Protein AF-A0A2N9NNR4-F1 (afdb_monomer_lite)

Radius of gyration: 24.33 Å; chains: 1; bounding box: 62×73×48 Å

Structure (mmCIF, N/CA/C/O backbone):
data_AF-A0A2N9NNR4-F1
#
_entry.id   AF-A0A2N9NNR4-F1
#
loop_
_atom_site.group_PDB
_atom_site.id
_atom_site.type_symbol
_atom_site.label_atom_id
_atom_site.label_alt_id
_atom_site.label_comp_id
_atom_site.label_asym_id
_atom_site.label_entity_id
_atom_site.label_seq_id
_atom_site.pdbx_PDB_ins_code
_atom_site.Cartn_x
_atom_site.Cartn_y
_atom_site.Cartn_z
_atom_site.occupancy
_atom_site.B_iso_or_equiv
_atom_site.auth_seq_id
_atom_site.auth_comp_id
_atom_site.auth_asym_id
_atom_site.auth_atom_id
_atom_site.pdbx_PDB_model_num
ATOM 1 N N . MET A 1 1 ? -1.424 -42.677 -2.242 1.00 53.22 1 MET A N 1
ATOM 2 C CA . MET A 1 1 ? -1.762 -41.351 -2.821 1.00 53.22 1 MET A CA 1
ATOM 3 C C . MET A 1 1 ? -3.254 -41.002 -2.749 1.00 53.22 1 MET A C 1
ATOM 5 O O . MET A 1 1 ? -3.567 -39.909 -2.303 1.00 53.22 1 MET A O 1
ATOM 9 N N . ARG A 1 2 ? -4.197 -41.901 -3.083 1.00 53.00 2 ARG A N 1
ATOM 10 C CA . ARG A 1 2 ? -5.653 -41.603 -3.022 1.00 53.00 2 ARG A CA 1
ATOM 11 C C . ARG A 1 2 ? -6.200 -41.258 -1.621 1.00 53.00 2 ARG A C 1
ATOM 13 O O . ARG A 1 2 ? -7.152 -40.495 -1.520 1.00 53.00 2 ARG A O 1
ATOM 20 N N . ALA A 1 3 ? -5.596 -41.781 -0.551 1.00 61.31 3 ALA A N 1
ATOM 21 C CA . ALA A 1 3 ? -6.000 -41.478 0.828 1.00 61.31 3 ALA A CA 1
ATOM 22 C C . ALA A 1 3 ? -5.661 -40.036 1.259 1.00 61.31 3 ALA A C 1
ATOM 24 O O . ALA A 1 3 ? -6.441 -39.412 1.971 1.00 61.31 3 ALA A O 1
ATOM 25 N N . LEU A 1 4 ? -4.550 -39.479 0.762 1.00 64.25 4 LEU A N 1
ATOM 26 C CA . LEU A 1 4 ? -4.119 -38.111 1.079 1.00 64.25 4 LEU A CA 1
ATOM 27 C C . LEU A 1 4 ? -5.013 -37.060 0.400 1.00 64.25 4 LEU A C 1
ATOM 29 O O . LEU A 1 4 ? -5.362 -36.057 1.013 1.00 64.25 4 LEU A O 1
ATOM 33 N N . LEU A 1 5 ? -5.474 -37.341 -0.825 1.00 68.12 5 LEU A N 1
ATOM 34 C CA . LEU A 1 5 ? -6.444 -36.498 -1.539 1.00 68.12 5 LEU A CA 1
ATOM 35 C C . LEU A 1 5 ? -7.788 -36.401 -0.802 1.00 68.12 5 LEU A C 1
ATOM 37 O O . LEU A 1 5 ? -8.374 -35.326 -0.724 1.00 68.12 5 LEU A O 1
ATOM 41 N N . ARG A 1 6 ? -8.265 -37.504 -0.210 1.00 75.44 6 ARG A N 1
ATOM 42 C CA . ARG A 1 6 ? -9.529 -37.518 0.546 1.00 75.44 6 ARG A CA 1
ATOM 43 C C . ARG A 1 6 ? -9.430 -36.735 1.856 1.00 75.44 6 ARG A C 1
ATOM 45 O O . ARG A 1 6 ? -10.367 -36.024 2.198 1.00 75.44 6 ARG A O 1
ATOM 52 N N . ALA A 1 7 ? -8.293 -36.821 2.547 1.00 76.12 7 ALA A N 1
ATOM 53 C CA . ALA A 1 7 ? -8.056 -36.055 3.769 1.00 76.12 7 ALA A CA 1
ATOM 54 C C . ALA A 1 7 ? -8.020 -34.539 3.499 1.00 76.12 7 ALA A C 1
ATOM 56 O O . ALA A 1 7 ? -8.652 -33.771 4.220 1.00 76.12 7 ALA A O 1
ATOM 57 N N . SER A 1 8 ? -7.354 -34.115 2.418 1.00 74.06 8 SER A N 1
ATOM 58 C CA . SER A 1 8 ? -7.299 -32.701 2.017 1.00 74.06 8 SER A CA 1
ATOM 59 C C . SER A 1 8 ? -8.675 -32.145 1.626 1.00 74.06 8 SER A C 1
ATOM 61 O O . SER A 1 8 ? -9.007 -31.010 1.972 1.00 74.06 8 SER A O 1
ATOM 63 N N . LEU A 1 9 ? -9.514 -32.951 0.965 1.00 82.31 9 LEU A N 1
ATOM 64 C CA . LEU A 1 9 ? -10.861 -32.528 0.578 1.00 82.31 9 LEU A CA 1
ATOM 65 C C . LEU A 1 9 ? -11.771 -32.311 1.800 1.00 82.31 9 LEU A C 1
ATOM 67 O O . LEU A 1 9 ? -12.484 -31.313 1.872 1.00 82.31 9 LEU A O 1
ATOM 71 N N . LEU A 1 10 ? -11.714 -33.217 2.782 1.00 87.75 10 LEU A N 1
ATOM 72 C CA . LEU A 1 10 ? -12.504 -33.111 4.014 1.00 87.75 10 LEU A CA 1
ATOM 73 C C . LEU A 1 10 ? -12.071 -31.921 4.878 1.00 87.75 10 LEU A C 1
ATOM 75 O O . LEU A 1 10 ? -12.922 -31.243 5.451 1.00 87.75 10 LEU A O 1
ATOM 79 N N . LEU A 1 11 ? -10.769 -31.630 4.927 1.00 86.38 11 LEU A N 1
ATOM 80 C CA . LEU A 1 11 ? -10.240 -30.480 5.659 1.00 86.38 11 LEU A CA 1
ATOM 81 C C . LEU A 1 11 ? -10.743 -29.152 5.068 1.00 86.38 11 LEU A C 1
ATOM 83 O O . LEU A 1 11 ? -11.204 -28.288 5.809 1.00 86.38 11 LEU A O 1
ATOM 87 N N . ASN A 1 12 ? -10.714 -29.011 3.738 1.00 83.75 12 ASN A N 1
ATOM 88 C CA . ASN A 1 12 ? -11.201 -27.807 3.058 1.00 83.75 12 ASN A CA 1
ATOM 89 C C . ASN A 1 12 ? -12.712 -27.599 3.248 1.00 83.75 12 ASN A C 1
ATOM 91 O O . ASN A 1 12 ? -13.153 -26.478 3.498 1.00 83.75 12 ASN A O 1
ATOM 95 N N . LEU A 1 13 ? -13.507 -28.675 3.192 1.00 90.62 13 LEU A N 1
ATOM 96 C CA . LEU A 1 13 ? -14.950 -28.602 3.449 1.00 90.62 13 LEU A CA 1
ATOM 97 C C . LEU A 1 13 ? -15.256 -28.209 4.901 1.00 90.62 13 LEU A C 1
ATOM 99 O O . LEU A 1 13 ? -16.142 -27.389 5.141 1.00 90.62 13 LEU A O 1
ATOM 103 N N . GLY A 1 14 ? -14.493 -28.740 5.860 1.00 91.81 14 GLY A N 1
ATOM 104 C CA . GLY A 1 14 ? -14.601 -28.349 7.266 1.00 91.81 14 GLY A CA 1
ATOM 105 C C . GLY A 1 14 ? -14.264 -26.873 7.496 1.00 91.81 14 GLY A C 1
ATOM 106 O O . GLY A 1 14 ? -14.993 -26.185 8.209 1.00 91.81 14 GLY A O 1
ATOM 107 N N . LEU A 1 15 ? -13.208 -26.369 6.847 1.00 91.12 15 LEU A N 1
ATOM 108 C CA . LEU A 1 15 ? -12.789 -24.969 6.956 1.00 91.12 15 LEU A CA 1
ATOM 109 C C . LEU A 1 15 ? -13.869 -24.011 6.433 1.00 91.12 15 LEU A C 1
ATOM 111 O O . LEU A 1 15 ? -14.191 -23.025 7.094 1.00 91.12 15 LEU A O 1
ATOM 115 N N . MET A 1 16 ? -14.471 -24.329 5.282 1.00 92.62 16 MET A N 1
ATOM 116 C CA . MET A 1 16 ? -15.540 -23.517 4.692 1.00 92.62 16 MET A CA 1
ATOM 117 C C . MET A 1 16 ? -16.797 -23.491 5.568 1.00 92.62 16 MET A C 1
ATOM 119 O O . MET A 1 16 ? -17.357 -22.421 5.804 1.00 92.62 16 MET A O 1
ATOM 123 N N . ALA A 1 17 ? -17.208 -24.640 6.115 1.00 89.56 17 ALA A N 1
ATOM 124 C CA . ALA A 1 17 ? -18.356 -24.712 7.020 1.00 89.56 17 ALA A CA 1
ATOM 125 C C . ALA A 1 17 ? -18.129 -23.899 8.307 1.00 89.56 17 ALA A C 1
ATOM 127 O O . ALA A 1 17 ? -19.037 -23.219 8.792 1.00 89.56 17 ALA A O 1
ATOM 128 N N . TRP A 1 18 ? -16.905 -23.929 8.839 1.00 91.75 18 TRP A N 1
ATOM 129 C CA . TRP A 1 18 ? -16.539 -23.143 10.012 1.00 91.75 18 TRP A CA 1
ATOM 130 C C . TRP A 1 18 ? -16.551 -21.635 9.724 1.00 91.75 18 TRP A C 1
ATOM 132 O O . TRP A 1 18 ? -17.108 -20.870 10.514 1.00 91.75 18 TRP A O 1
ATOM 142 N N . LEU A 1 19 ? -16.037 -21.205 8.565 1.00 87.44 19 LEU A N 1
ATOM 143 C CA . LEU A 1 19 ? -16.051 -19.797 8.155 1.00 87.44 19 LEU A CA 1
ATOM 144 C C . LEU A 1 19 ? -17.483 -19.247 8.035 1.00 87.44 19 LEU A C 1
ATOM 146 O O . LEU A 1 19 ? -17.778 -18.160 8.535 1.00 87.44 19 LEU A O 1
ATOM 150 N N . SER A 1 20 ? -18.398 -20.017 7.436 1.00 84.75 20 SER A N 1
ATOM 151 C CA . SER A 1 20 ? -19.812 -19.630 7.321 1.00 84.75 20 SER A CA 1
ATOM 152 C C . SER A 1 20 ? -20.505 -19.498 8.681 1.00 84.75 20 SER A C 1
ATOM 154 O O . SER A 1 20 ? -21.359 -18.625 8.859 1.00 84.75 20 SER A O 1
ATOM 156 N N . LEU A 1 21 ? -20.127 -20.326 9.660 1.00 87.88 21 LEU A N 1
ATOM 157 C CA . LEU A 1 21 ? -20.678 -20.268 11.014 1.00 87.88 21 LEU A CA 1
ATOM 158 C C . LEU A 1 21 ? -20.192 -19.031 11.784 1.00 87.88 21 LEU A C 1
ATOM 160 O O . LEU A 1 21 ? -20.972 -18.413 12.508 1.00 87.88 21 LEU A O 1
ATOM 164 N N . VAL A 1 22 ? -18.923 -18.649 11.619 1.00 84.25 22 VAL A N 1
ATOM 165 C CA . VAL A 1 22 ? -18.356 -17.447 12.254 1.00 84.25 22 VAL A CA 1
ATOM 166 C C . VAL A 1 22 ? -18.993 -16.177 11.685 1.00 84.25 22 VAL A C 1
ATOM 168 O O . VAL A 1 22 ? -19.380 -15.297 12.452 1.00 84.25 22 VAL A O 1
ATOM 171 N N . LEU A 1 23 ? -19.191 -16.111 10.366 1.00 80.12 23 LEU A N 1
ATOM 172 C CA . LEU A 1 23 ? -19.804 -14.957 9.696 1.00 80.12 23 LEU A CA 1
ATOM 173 C C . LEU A 1 23 ? -21.316 -14.821 9.951 1.00 80.12 23 LEU A C 1
ATOM 175 O O . LEU A 1 23 ? -21.864 -13.732 9.819 1.00 80.12 23 LEU A O 1
ATOM 179 N N . SER A 1 24 ? -21.997 -15.899 10.355 1.00 80.88 24 SER A N 1
ATOM 180 C CA . SER A 1 24 ? -23.439 -15.873 10.655 1.00 80.88 24 SER A CA 1
ATOM 181 C C . SER A 1 24 ? -23.779 -15.315 12.042 1.00 80.88 24 SER A C 1
ATOM 183 O O . SER A 1 24 ? -24.959 -15.199 12.387 1.00 80.88 24 SER A O 1
ATOM 185 N N . ARG A 1 25 ? -22.781 -14.948 12.857 1.00 69.50 25 ARG A N 1
ATOM 186 C CA . ARG A 1 25 ? -23.018 -14.285 14.144 1.00 69.50 25 ARG A CA 1
ATOM 187 C C . ARG A 1 25 ? -23.457 -12.841 13.900 1.00 69.50 25 ARG A C 1
ATOM 189 O O . ARG A 1 25 ? -22.639 -11.930 13.835 1.00 69.50 25 ARG A O 1
ATOM 196 N N . LYS A 1 26 ? -24.770 -12.647 13.741 1.00 56.38 26 LYS A N 1
ATOM 197 C CA . LYS A 1 26 ? -25.403 -11.324 13.699 1.0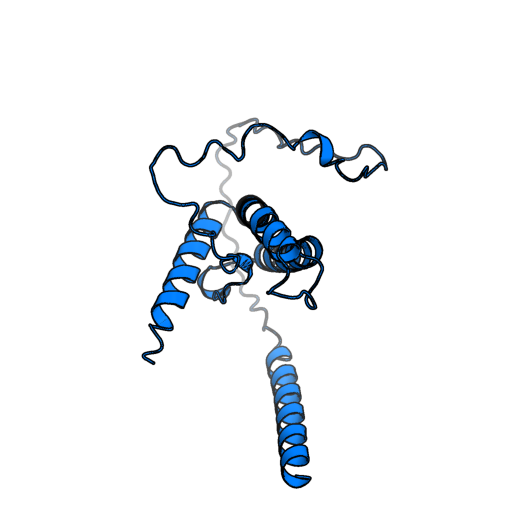0 56.38 26 LYS A CA 1
ATOM 198 C C . LYS A 1 26 ? -25.044 -10.548 14.974 1.00 56.38 26 LYS A C 1
ATOM 200 O O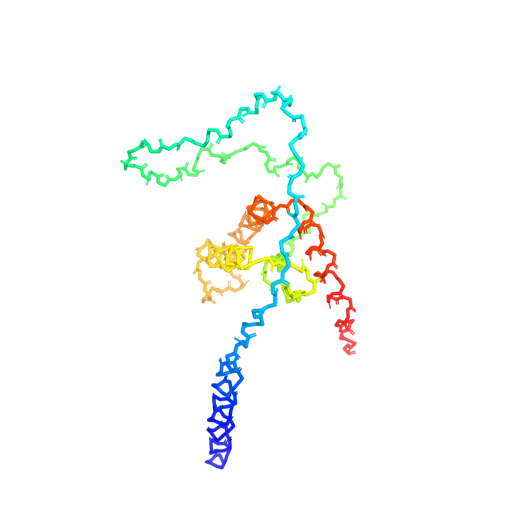 . LYS A 1 26 ? -25.297 -11.065 16.062 1.00 56.38 26 LYS A O 1
ATOM 205 N N . PRO A 1 27 ? -24.499 -9.328 14.869 1.00 56.50 27 PRO A N 1
ATOM 206 C CA . PRO A 1 27 ? -24.336 -8.462 16.023 1.00 56.50 27 PRO A CA 1
ATOM 207 C C . PRO A 1 27 ? -25.723 -8.038 16.519 1.00 56.50 27 PRO A C 1
ATOM 209 O O . PRO A 1 27 ? -26.494 -7.412 15.790 1.00 56.50 27 PRO A O 1
ATOM 212 N N . GLU A 1 28 ? -26.055 -8.416 17.752 1.00 48.66 28 GLU A N 1
ATOM 213 C CA . GLU A 1 28 ? -27.182 -7.846 18.484 1.00 48.66 28 GLU A CA 1
ATOM 214 C C . GLU A 1 28 ? -26.915 -6.346 18.664 1.00 48.66 28 GLU A C 1
ATOM 216 O O . GLU A 1 28 ? -25.996 -5.936 19.375 1.00 48.66 28 GLU A O 1
ATOM 221 N N . VAL A 1 29 ? -27.686 -5.511 17.965 1.00 54.56 29 VAL A N 1
ATOM 222 C CA . VAL A 1 29 ? -27.665 -4.061 18.156 1.00 54.56 29 VAL A CA 1
ATOM 223 C C . VAL A 1 29 ? -28.330 -3.782 19.497 1.00 54.56 29 VAL A C 1
ATOM 225 O O . VAL A 1 29 ? -29.551 -3.834 19.630 1.00 54.56 29 VAL A O 1
ATOM 228 N N . ASN A 1 30 ? -27.502 -3.517 20.502 1.00 58.50 30 ASN A N 1
ATOM 229 C CA . ASN A 1 30 ? -27.937 -3.147 21.836 1.00 58.50 30 ASN A CA 1
ATOM 230 C C . ASN A 1 30 ? -28.512 -1.720 21.786 1.00 58.50 30 ASN A C 1
ATOM 232 O O . ASN A 1 30 ? -27.781 -0.729 21.821 1.00 58.50 30 ASN A O 1
ATOM 236 N N . ALA A 1 31 ? -29.831 -1.617 21.627 1.00 55.84 31 ALA A N 1
ATOM 237 C CA . ALA A 1 31 ? -30.578 -0.368 21.704 1.00 55.84 31 ALA A CA 1
ATOM 238 C C . ALA A 1 31 ? -30.715 0.061 23.177 1.00 55.84 31 ALA A C 1
ATOM 240 O O . ALA A 1 31 ? -31.753 -0.126 23.807 1.00 55.84 31 ALA A O 1
ATOM 241 N N . GLY A 1 32 ? -29.638 0.615 23.732 1.00 49.91 32 GLY A N 1
ATOM 242 C CA . GLY A 1 32 ? -29.612 1.248 25.049 1.00 49.91 32 GLY A CA 1
ATOM 243 C C . GLY A 1 32 ? -29.594 2.767 24.915 1.00 49.91 32 GLY A C 1
ATOM 244 O O . GLY A 1 32 ? -28.584 3.352 24.536 1.00 49.91 32 GLY A O 1
ATOM 245 N N . ALA A 1 33 ? -30.727 3.397 25.207 1.00 52.53 33 ALA A N 1
ATOM 246 C CA . ALA A 1 33 ? -30.917 4.840 25.213 1.00 52.53 33 ALA A CA 1
ATOM 247 C C . ALA A 1 33 ? -30.040 5.557 26.257 1.00 52.53 33 ALA A C 1
ATOM 249 O O . ALA A 1 33 ? -30.034 5.170 27.421 1.00 52.53 33 ALA A O 1
ATOM 250 N N . ALA A 1 34 ? -29.410 6.665 25.857 1.00 47.34 34 ALA A N 1
ATOM 251 C CA . ALA A 1 34 ? -29.179 7.834 26.709 1.00 47.34 34 ALA A CA 1
ATOM 252 C C . ALA A 1 34 ? -28.768 9.033 25.838 1.00 47.34 34 ALA A C 1
ATOM 254 O O . ALA A 1 34 ? -27.641 9.128 25.364 1.00 47.34 34 ALA A O 1
ATOM 255 N N . THR A 1 35 ? -29.700 9.957 25.622 1.00 57.44 35 THR A N 1
ATOM 256 C CA . THR A 1 35 ? -29.437 11.296 25.081 1.00 57.44 35 THR A CA 1
ATOM 257 C C . THR A 1 35 ? -28.764 12.172 26.143 1.00 57.44 35 THR A C 1
ATOM 259 O O . THR A 1 35 ? -29.374 12.377 27.198 1.00 57.44 35 THR A O 1
ATOM 262 N N . PRO A 1 36 ? -27.593 12.781 25.889 1.00 48.81 36 PRO A N 1
ATOM 263 C CA . PRO A 1 36 ? -27.129 13.919 26.665 1.00 48.81 36 PRO A CA 1
ATOM 264 C C . PRO A 1 36 ? -27.624 15.221 26.020 1.00 48.81 36 PRO A C 1
ATOM 266 O O . PRO A 1 36 ? -27.466 15.441 24.820 1.00 48.81 36 PRO A O 1
ATOM 269 N N . LYS A 1 37 ? -28.226 16.084 26.845 1.00 48.12 37 LYS A N 1
ATOM 270 C CA . LYS A 1 37 ? -28.539 17.490 26.547 1.00 48.12 37 LYS A CA 1
ATOM 271 C C . LYS A 1 37 ? -27.332 18.180 25.898 1.00 48.12 37 LYS A C 1
ATOM 273 O O . LYS A 1 37 ? -26.296 18.329 26.542 1.00 48.12 37 LYS A O 1
ATOM 278 N N . VAL A 1 38 ? -27.499 18.631 24.658 1.00 44.34 38 VAL A N 1
ATOM 279 C CA . VAL A 1 38 ? -26.580 19.560 23.994 1.00 44.34 38 VAL A CA 1
ATOM 280 C C . VAL A 1 38 ? -26.814 20.949 24.579 1.00 44.34 38 VAL A C 1
ATOM 282 O O . VAL A 1 38 ? -27.935 21.450 24.598 1.00 44.34 38 VAL A O 1
ATOM 285 N N . ASN A 1 39 ? -25.740 21.505 25.128 1.00 49.88 39 ASN A N 1
ATOM 286 C CA . ASN A 1 39 ? -25.647 22.855 25.650 1.00 49.88 39 ASN A CA 1
ATOM 287 C C . ASN A 1 39 ? -25.399 23.805 24.469 1.00 49.88 39 ASN A C 1
ATOM 289 O O . ASN A 1 39 ? -24.394 23.667 23.773 1.00 49.88 39 ASN A O 1
ATOM 293 N N . ASP A 1 40 ? -26.317 24.741 24.243 1.00 49.66 40 ASP A N 1
ATOM 294 C CA . ASP A 1 40 ? -26.162 25.850 23.304 1.00 49.66 40 ASP A CA 1
ATOM 295 C C . ASP A 1 40 ? -25.154 26.859 23.869 1.00 49.66 40 ASP A C 1
ATOM 297 O O . ASP A 1 40 ? -25.535 27.799 24.564 1.00 49.66 40 ASP A O 1
ATOM 301 N N . GLN A 1 41 ? -23.858 26.687 23.599 1.00 44.19 41 GLN A N 1
ATOM 302 C CA . GLN A 1 41 ? -22.897 27.760 23.849 1.00 44.19 41 GLN A CA 1
ATOM 303 C C . GLN A 1 41 ? -21.717 27.726 22.872 1.00 44.19 41 GLN A C 1
ATOM 305 O O . GLN A 1 41 ? -21.022 26.726 22.733 1.00 44.19 41 GLN A O 1
ATOM 310 N N . GLU A 1 42 ? -21.520 28.885 22.239 1.00 41.44 42 GLU A N 1
ATOM 311 C CA . GLU A 1 42 ? -20.412 29.296 21.370 1.00 41.44 42 GLU A CA 1
ATOM 312 C C . GLU A 1 42 ? -20.420 28.813 19.914 1.00 41.44 42 GLU A C 1
ATOM 314 O O . GLU A 1 42 ? -19.576 28.065 19.428 1.00 41.44 42 GLU A O 1
ATOM 319 N N . ARG A 1 43 ? -21.306 29.475 19.153 1.00 49.97 43 ARG A N 1
ATOM 320 C CA . ARG A 1 43 ? -20.921 30.090 17.875 1.00 49.97 43 ARG A CA 1
ATOM 321 C C . ARG A 1 43 ? -19.619 30.884 18.056 1.00 49.97 43 ARG A C 1
ATOM 323 O O . ARG A 1 43 ? -19.651 32.045 18.456 1.00 49.97 43 ARG A O 1
ATOM 330 N N . GLN A 1 44 ? -18.498 30.284 17.684 1.00 44.53 44 GLN A N 1
ATOM 331 C CA . GLN A 1 44 ? -17.357 31.024 17.165 1.00 44.53 44 GLN A CA 1
ATOM 332 C C . GLN A 1 44 ? -17.184 30.631 15.702 1.00 44.53 44 GLN A C 1
ATOM 334 O O . GLN A 1 44 ? -16.867 29.495 15.358 1.00 44.53 44 GLN A O 1
ATOM 339 N N . SER A 1 45 ? -17.486 31.593 14.835 1.00 50.00 45 SER A N 1
ATOM 340 C CA . SER A 1 45 ? -17.271 31.526 13.401 1.00 50.00 45 SER A CA 1
ATOM 341 C C . SER A 1 45 ? -15.783 31.337 13.119 1.00 50.00 45 SER A C 1
ATOM 343 O O . SER A 1 45 ? -15.008 32.285 13.210 1.00 50.00 45 SER A O 1
ATOM 345 N N . ALA A 1 46 ? -15.393 30.128 12.732 1.00 42.00 46 ALA A N 1
ATOM 346 C CA . ALA A 1 46 ? -14.188 29.910 11.955 1.00 42.00 46 ALA A CA 1
ATOM 347 C C . ALA A 1 46 ? -14.629 29.499 10.551 1.00 42.00 46 ALA A C 1
ATOM 349 O O . ALA A 1 46 ? -15.097 28.385 10.326 1.00 42.00 46 ALA A O 1
ATOM 350 N N . THR A 1 47 ? -14.504 30.436 9.613 1.00 48.44 47 THR A N 1
ATOM 351 C CA . THR A 1 47 ? -14.436 30.158 8.179 1.00 48.44 47 THR A CA 1
ATOM 352 C C . THR A 1 47 ? -13.268 29.199 7.954 1.00 48.44 47 THR A C 1
ATOM 354 O O . THR A 1 47 ? -12.119 29.616 7.833 1.00 48.44 47 THR A O 1
ATOM 357 N N . VAL A 1 48 ? -13.555 27.901 7.968 1.00 42.91 48 VAL A N 1
ATOM 358 C CA . VAL A 1 48 ? -12.635 26.850 7.540 1.00 42.91 48 VAL A CA 1
ATOM 359 C C . VAL A 1 48 ? -12.920 26.638 6.065 1.00 42.91 48 VAL A C 1
ATOM 361 O O . VAL A 1 48 ? -13.993 26.165 5.697 1.00 42.91 48 VAL A O 1
ATOM 364 N N . GLY A 1 49 ? -11.980 27.071 5.226 1.00 42.66 49 GLY A N 1
ATOM 365 C CA . GLY A 1 49 ? -12.023 26.816 3.796 1.00 42.66 49 GLY A CA 1
ATOM 366 C C . GLY A 1 49 ? -12.147 25.319 3.532 1.00 42.66 49 GLY A C 1
ATOM 367 O O . GLY A 1 49 ? -11.372 24.519 4.061 1.00 42.66 49 GLY A O 1
ATOM 368 N N . GLU A 1 50 ? -13.138 24.965 2.720 1.00 37.44 50 GLU A N 1
ATOM 369 C CA . GLU A 1 50 ? -13.235 23.671 2.058 1.00 37.44 50 GLU A CA 1
ATOM 370 C C . GLU A 1 50 ? -11.870 23.275 1.472 1.00 37.44 50 GLU A C 1
ATOM 372 O O . GLU A 1 50 ? -11.252 24.073 0.758 1.00 37.44 50 GLU A O 1
ATOM 377 N N . PRO A 1 51 ? -11.394 22.037 1.686 1.00 42.62 51 PRO A N 1
ATOM 378 C CA . PRO A 1 51 ? -10.442 21.436 0.774 1.00 42.62 51 PRO A CA 1
ATOM 379 C C . PRO A 1 51 ? -11.195 21.201 -0.537 1.00 42.62 51 PRO A C 1
ATOM 381 O O . PRO A 1 51 ? -11.842 20.172 -0.731 1.00 42.62 51 PRO A O 1
ATOM 384 N N . GLN A 1 52 ? -11.148 22.199 -1.415 1.00 39.09 52 GLN A N 1
ATOM 385 C CA . GLN A 1 52 ? -11.658 22.117 -2.772 1.00 39.09 52 GLN A CA 1
ATOM 386 C C . GLN A 1 52 ? -10.779 21.135 -3.555 1.00 39.09 52 GLN A C 1
ATOM 388 O O . GLN A 1 52 ? -9.823 21.513 -4.233 1.00 39.09 52 GLN A O 1
ATOM 393 N N . TRP A 1 53 ? -11.083 19.844 -3.433 1.00 43.72 53 TRP A N 1
ATOM 394 C CA . TRP A 1 53 ? -10.680 18.868 -4.433 1.00 43.72 53 TRP A CA 1
ATOM 395 C C . TRP A 1 53 ? -11.390 19.246 -5.738 1.00 43.72 53 TRP A C 1
ATOM 397 O O . TRP A 1 53 ? -12.593 19.507 -5.710 1.00 43.72 53 TRP A O 1
ATOM 407 N N . PRO A 1 54 ? -10.685 19.331 -6.877 1.00 41.22 54 PRO A N 1
ATOM 408 C CA . PRO A 1 54 ? -11.311 19.690 -8.138 1.00 41.22 54 PRO A CA 1
ATOM 409 C C . PRO A 1 54 ? -12.294 18.589 -8.551 1.00 41.22 54 PRO A C 1
ATOM 411 O O . PRO A 1 54 ? -11.901 17.540 -9.060 1.00 41.22 54 PRO A O 1
ATOM 414 N N . GLU A 1 55 ? -13.584 18.832 -8.333 1.00 40.69 55 GLU A N 1
ATOM 415 C CA . GLU A 1 55 ? -14.649 18.064 -8.961 1.00 40.69 55 GLU A CA 1
ATOM 416 C C . GLU A 1 55 ? -14.621 18.305 -10.475 1.00 40.69 55 GLU A C 1
ATOM 418 O O . GLU A 1 55 ? -14.730 19.430 -10.959 1.00 40.69 55 GLU A O 1
ATOM 423 N N . GLY A 1 56 ? -14.462 17.209 -11.216 1.00 52.41 56 GLY A N 1
ATOM 424 C CA . GLY A 1 56 ? -14.980 17.030 -12.568 1.00 52.41 56 GLY A CA 1
ATOM 425 C C . GLY A 1 56 ? -14.495 18.002 -13.643 1.00 52.41 56 GLY A C 1
ATOM 426 O O . GLY A 1 56 ? -15.166 18.979 -13.969 1.00 52.41 56 GLY A O 1
ATOM 427 N N . ARG A 1 57 ? -13.434 17.624 -14.367 1.00 34.69 57 ARG A N 1
ATOM 428 C CA . ARG A 1 57 ? -13.301 18.045 -15.767 1.00 34.69 57 ARG A CA 1
ATOM 429 C C . ARG A 1 57 ? -12.801 16.906 -16.649 1.00 34.69 57 ARG A C 1
ATOM 431 O O . ARG A 1 57 ? -11.605 16.694 -16.754 1.00 34.69 57 ARG A O 1
ATOM 438 N N . GLY A 1 58 ? -13.761 16.252 -17.304 1.00 36.72 58 GLY A N 1
ATOM 439 C CA . GLY A 1 58 ? -13.622 15.697 -18.652 1.00 36.72 58 GLY A CA 1
ATOM 440 C C . GLY A 1 58 ? -12.781 14.432 -18.801 1.00 36.72 58 GLY A C 1
ATOM 441 O O . GLY A 1 58 ? -11.624 14.368 -18.414 1.00 36.72 58 GLY A O 1
ATOM 442 N N . ALA A 1 59 ? -13.383 13.434 -19.437 1.00 45.41 59 ALA A N 1
ATOM 443 C CA . ALA A 1 59 ? -12.711 12.276 -19.995 1.00 45.41 59 ALA A CA 1
ATOM 444 C C . ALA A 1 59 ? -11.491 12.681 -20.843 1.00 45.41 59 ALA A C 1
ATOM 446 O O . ALA A 1 59 ? -11.660 13.250 -21.912 1.00 45.41 59 ALA A O 1
ATOM 447 N N . ASP A 1 60 ? -10.294 12.389 -20.336 1.00 37.19 60 ASP A N 1
ATOM 448 C CA . ASP A 1 60 ? -9.045 12.197 -21.081 1.00 37.19 60 ASP A CA 1
ATOM 449 C C . ASP A 1 60 ? -7.986 11.696 -20.081 1.00 37.19 60 ASP A C 1
ATOM 451 O O . ASP A 1 60 ? -7.059 12.408 -19.690 1.00 37.19 60 ASP A O 1
ATOM 455 N N . THR A 1 61 ? -8.112 10.451 -19.611 1.00 41.75 61 THR A N 1
ATOM 456 C CA . THR A 1 61 ? -7.002 9.758 -18.940 1.00 41.75 61 THR A CA 1
ATOM 457 C C . THR A 1 61 ? -5.931 9.441 -19.979 1.00 41.75 61 THR A C 1
ATOM 459 O O . THR A 1 61 ? -5.773 8.305 -20.421 1.00 41.75 61 THR A O 1
ATOM 462 N N . LYS A 1 62 ? -5.172 10.461 -20.394 1.00 39.81 62 LYS A N 1
ATOM 463 C CA . LYS A 1 62 ? -3.889 10.234 -21.057 1.00 39.81 62 LYS A CA 1
ATOM 464 C C . LYS A 1 62 ? -3.015 9.468 -20.060 1.00 39.81 62 LYS A C 1
ATOM 466 O O . LYS A 1 62 ? -2.761 10.010 -18.981 1.00 39.81 62 LYS A O 1
ATOM 471 N N . PRO A 1 63 ? -2.558 8.239 -20.365 1.00 47.91 63 PRO A N 1
ATOM 472 C CA . PRO A 1 63 ? -1.526 7.614 -19.552 1.00 47.91 63 PRO A CA 1
ATOM 473 C C . PRO A 1 63 ? -0.350 8.591 -19.487 1.00 47.91 63 PRO A C 1
ATOM 475 O O . PRO A 1 63 ? 0.047 9.154 -20.512 1.00 47.91 63 PRO A O 1
ATOM 478 N N . LEU A 1 64 ? 0.146 8.854 -18.276 1.00 52.84 64 LEU A N 1
ATOM 479 C CA . LEU A 1 64 ? 1.325 9.689 -18.065 1.00 52.84 64 LEU A CA 1
ATOM 480 C C . LEU A 1 64 ? 2.427 9.204 -19.015 1.00 52.84 64 LEU A C 1
ATOM 482 O O . LEU A 1 64 ? 2.831 8.044 -18.977 1.00 52.84 64 LEU A O 1
ATOM 486 N N . GLN A 1 65 ? 2.857 10.079 -19.925 1.00 47.53 65 GLN A N 1
ATOM 487 C CA . GLN A 1 65 ? 3.905 9.768 -20.892 1.00 47.53 65 GLN A CA 1
ATOM 488 C C . GLN A 1 65 ? 5.252 9.848 -20.165 1.00 47.53 65 GLN A C 1
ATOM 490 O O . GLN A 1 65 ? 5.889 10.898 -20.105 1.00 47.53 65 GLN A O 1
ATOM 495 N N . TRP A 1 66 ? 5.637 8.729 -19.548 1.00 42.53 66 TRP A N 1
ATOM 496 C CA . TRP A 1 66 ? 6.758 8.607 -18.608 1.00 42.53 66 TRP A CA 1
ATOM 497 C C . TRP A 1 66 ? 8.139 8.956 -19.180 1.00 42.53 66 TRP A C 1
ATOM 499 O O . TRP A 1 66 ? 9.053 9.230 -18.406 1.00 42.53 66 TRP A O 1
ATOM 509 N N . ASN A 1 67 ? 8.271 9.066 -20.502 1.00 52.19 67 ASN A N 1
ATOM 510 C CA . ASN A 1 67 ? 9.514 9.426 -21.191 1.00 52.19 67 ASN A CA 1
ATOM 511 C C . ASN A 1 67 ? 9.987 10.871 -20.902 1.00 52.19 67 ASN A C 1
ATOM 513 O O . ASN A 1 67 ? 11.060 11.255 -21.352 1.00 52.19 67 ASN A O 1
ATOM 517 N N . GLN A 1 68 ? 9.195 11.698 -20.200 1.00 45.88 68 GLN A N 1
ATOM 518 C CA . GLN A 1 68 ? 9.573 13.074 -19.829 1.00 45.88 68 GLN A CA 1
ATOM 519 C C . GLN A 1 68 ? 10.043 13.247 -18.376 1.00 45.88 68 GLN A C 1
ATOM 521 O O . GLN A 1 68 ? 10.575 14.304 -18.047 1.00 45.88 68 GLN A O 1
ATOM 526 N N . ILE A 1 69 ? 9.868 12.249 -17.501 1.00 50.47 69 ILE A N 1
ATOM 527 C CA . ILE A 1 69 ? 10.303 12.346 -16.090 1.00 50.47 69 ILE A CA 1
ATOM 528 C C . ILE A 1 69 ? 11.680 11.685 -15.889 1.00 50.47 69 ILE A C 1
ATOM 530 O O . ILE A 1 69 ? 12.350 11.930 -14.888 1.00 50.47 69 ILE A O 1
ATOM 534 N N . GLU A 1 70 ? 12.148 10.912 -16.873 1.00 47.88 70 GLU A N 1
ATOM 535 C CA . GLU A 1 70 ? 13.517 10.404 -16.988 1.00 47.88 70 GLU A CA 1
ATOM 536 C C . GLU A 1 70 ? 14.487 11.514 -17.356 1.00 47.88 70 GLU A C 1
ATOM 538 O O . GLU A 1 70 ? 14.565 11.868 -18.525 1.00 47.88 70 GLU A O 1
ATOM 543 N N . SER A 1 71 ? 15.259 12.038 -16.390 1.00 45.78 71 SER A N 1
ATOM 544 C CA . SER A 1 71 ? 16.704 12.275 -16.620 1.00 45.78 71 SER A CA 1
ATOM 545 C C . SER A 1 71 ? 17.532 12.827 -15.451 1.00 45.78 71 SER A C 1
ATOM 547 O O . SER A 1 71 ? 18.748 12.665 -15.504 1.00 45.78 71 SER A O 1
ATOM 549 N N . ALA A 1 72 ? 16.990 13.462 -14.406 1.00 44.78 72 ALA A N 1
ATOM 550 C CA . ALA A 1 72 ? 17.868 14.263 -13.527 1.00 44.78 72 ALA A CA 1
ATOM 551 C C . ALA A 1 72 ? 18.064 13.754 -12.087 1.00 44.78 72 ALA A C 1
ATOM 553 O O . ALA A 1 72 ? 19.201 13.726 -11.611 1.00 44.78 72 ALA A O 1
ATOM 554 N N . ASP A 1 73 ? 17.011 13.320 -11.388 1.00 44.72 73 ASP A N 1
ATOM 555 C CA . ASP A 1 73 ? 17.067 13.335 -9.914 1.00 44.72 73 ASP A CA 1
ATOM 556 C C . ASP A 1 73 ? 17.317 11.988 -9.221 1.00 44.72 73 ASP A C 1
ATOM 558 O O . ASP A 1 73 ? 17.697 11.963 -8.050 1.00 44.72 73 ASP A O 1
ATOM 562 N N . TYR A 1 74 ? 17.252 10.854 -9.927 1.00 46.25 74 TYR A N 1
ATOM 563 C CA . TYR A 1 74 ? 17.519 9.540 -9.307 1.00 46.25 74 TYR A CA 1
ATOM 564 C C . TYR A 1 74 ? 18.991 9.334 -8.926 1.00 46.25 74 TYR A C 1
ATOM 566 O O . TYR A 1 74 ? 19.308 8.501 -8.081 1.00 46.25 74 TYR A O 1
ATOM 574 N N . ARG A 1 75 ? 19.922 10.082 -9.540 1.00 46.91 75 ARG A N 1
ATOM 575 C CA . ARG A 1 75 ? 21.362 9.968 -9.243 1.00 46.91 75 ARG A CA 1
ATOM 576 C C . ARG A 1 75 ? 21.786 10.691 -7.966 1.00 46.91 75 ARG A C 1
ATOM 578 O O . ARG A 1 75 ? 22.940 10.553 -7.562 1.00 46.91 75 ARG A O 1
ATOM 585 N N . ARG A 1 76 ? 20.912 11.485 -7.339 1.00 45.50 76 ARG A N 1
ATOM 586 C CA . ARG A 1 76 ? 21.306 12.401 -6.256 1.00 45.50 76 ARG A CA 1
ATOM 587 C C . ARG A 1 76 ? 20.935 11.923 -4.852 1.00 45.50 76 ARG A C 1
ATOM 589 O O . ARG A 1 76 ? 20.820 12.734 -3.942 1.00 45.50 76 ARG A O 1
ATOM 596 N N . VAL A 1 77 ? 20.821 10.613 -4.645 1.00 44.22 77 VAL A N 1
ATOM 597 C CA . VAL A 1 77 ? 20.732 10.015 -3.304 1.00 44.22 77 VAL A CA 1
ATOM 598 C C . VAL A 1 77 ? 21.903 9.047 -3.139 1.00 44.22 77 VAL A C 1
ATOM 600 O O . VAL A 1 77 ? 21.783 7.860 -3.412 1.00 44.22 77 VAL A O 1
ATOM 603 N N . GLY A 1 78 ? 23.080 9.562 -2.764 1.00 44.81 78 GLY A N 1
ATOM 604 C CA . GLY A 1 78 ? 24.243 8.699 -2.516 1.00 44.81 78 GLY A CA 1
ATOM 605 C C . GLY A 1 78 ? 25.623 9.340 -2.646 1.00 44.81 78 GLY A C 1
ATOM 606 O O . GLY A 1 78 ? 26.541 8.703 -3.157 1.00 44.81 78 GLY A O 1
ATOM 607 N N . ALA A 1 79 ? 25.825 10.576 -2.182 1.00 44.06 79 ALA A N 1
ATOM 608 C CA . ALA A 1 79 ? 27.180 11.092 -1.972 1.00 44.06 79 ALA A CA 1
ATOM 609 C C . ALA A 1 79 ? 27.765 10.488 -0.681 1.00 44.06 79 ALA A C 1
ATOM 611 O O . ALA A 1 79 ? 27.810 11.121 0.368 1.00 44.06 79 ALA A O 1
ATOM 612 N N . GLY A 1 80 ? 28.172 9.222 -0.757 1.00 44.38 80 GLY A N 1
ATOM 613 C CA . GLY A 1 80 ? 28.790 8.486 0.341 1.00 44.38 80 GLY A CA 1
ATOM 614 C C . GLY A 1 80 ? 29.178 7.092 -0.127 1.00 44.38 80 GLY A C 1
ATOM 615 O O . GLY A 1 80 ? 28.329 6.222 -0.261 1.00 44.38 80 GLY A O 1
ATOM 616 N N . ARG A 1 81 ? 30.465 6.909 -0.432 1.00 50.97 81 ARG A N 1
ATOM 617 C CA . ARG A 1 81 ? 31.075 5.716 -1.037 1.00 50.97 81 ARG A CA 1
ATOM 618 C C . ARG A 1 81 ? 30.526 4.391 -0.488 1.00 50.97 81 ARG A C 1
ATOM 620 O O . ARG A 1 81 ? 30.986 3.909 0.543 1.00 50.97 81 ARG A O 1
ATOM 627 N N . ARG A 1 82 ? 29.649 3.745 -1.250 1.00 47.84 82 ARG A N 1
ATOM 628 C CA . ARG A 1 82 ? 29.500 2.289 -1.296 1.00 47.84 82 ARG A CA 1
ATOM 629 C C . ARG A 1 82 ? 29.360 1.918 -2.768 1.00 47.84 82 ARG A C 1
ATOM 631 O O . ARG A 1 82 ? 28.769 2.667 -3.542 1.00 47.84 82 ARG A O 1
ATOM 638 N N . LYS A 1 83 ? 29.969 0.799 -3.167 1.00 43.47 83 LYS A N 1
ATOM 639 C CA . LYS A 1 83 ? 29.636 0.073 -4.409 1.00 43.47 83 LYS A CA 1
ATOM 640 C C . LYS A 1 83 ? 28.102 0.119 -4.568 1.00 43.47 83 LYS A C 1
ATOM 642 O O . LYS A 1 83 ? 27.467 0.064 -3.517 1.00 43.47 83 LYS A O 1
ATOM 647 N N . PRO A 1 84 ? 27.505 0.234 -5.771 1.00 48.19 84 PRO A N 1
ATOM 648 C CA . PRO A 1 84 ? 26.062 0.074 -5.924 1.00 48.19 84 PRO A CA 1
ATOM 649 C C . PRO A 1 84 ? 25.717 -1.338 -5.452 1.00 48.19 84 PRO A C 1
ATOM 651 O O . PRO A 1 84 ? 25.805 -2.314 -6.191 1.00 48.19 84 PRO A O 1
ATOM 654 N N . GLU A 1 85 ? 25.473 -1.449 -4.154 1.00 48.16 85 GLU A N 1
ATOM 655 C CA . GLU A 1 85 ? 24.924 -2.602 -3.498 1.00 48.16 85 GLU A CA 1
ATOM 656 C C . GLU A 1 85 ? 23.563 -2.699 -4.143 1.00 48.16 85 GLU A C 1
ATOM 658 O O . GLU A 1 85 ? 22.759 -1.769 -4.092 1.00 48.16 85 GLU A O 1
ATOM 663 N N . ILE A 1 86 ? 23.438 -3.738 -4.950 1.00 53.25 86 ILE A N 1
ATOM 664 C CA . ILE A 1 86 ? 22.314 -4.026 -5.809 1.00 53.25 86 ILE A CA 1
ATOM 665 C C . ILE A 1 86 ? 21.082 -4.048 -4.892 1.00 53.25 86 ILE A C 1
ATOM 667 O O . ILE A 1 86 ? 20.808 -5.078 -4.291 1.00 53.25 86 ILE A O 1
ATOM 671 N N . ALA A 1 87 ? 20.397 -2.905 -4.727 1.00 58.50 87 ALA A N 1
ATOM 672 C CA . ALA A 1 87 ? 19.410 -2.679 -3.668 1.00 58.50 87 ALA A CA 1
ATOM 673 C C . ALA A 1 87 ? 18.320 -3.742 -3.758 1.00 58.50 87 ALA A C 1
ATOM 675 O O . ALA A 1 87 ? 17.544 -3.746 -4.719 1.00 58.50 87 ALA A O 1
ATOM 676 N N . GLU A 1 88 ? 18.350 -4.720 -2.855 1.00 62.50 88 GLU A N 1
ATOM 677 C CA . GLU A 1 88 ? 17.482 -5.887 -2.952 1.00 62.50 88 GLU A CA 1
ATOM 678 C C . GLU A 1 88 ? 16.018 -5.449 -2.836 1.00 62.50 88 GLU A C 1
ATOM 680 O O . GLU A 1 88 ? 15.696 -4.640 -1.960 1.00 62.50 88 GLU A O 1
ATOM 685 N N . PRO A 1 89 ? 15.128 -5.937 -3.721 1.00 66.62 89 PRO A N 1
ATOM 686 C CA . PRO A 1 89 ? 13.696 -5.719 -3.592 1.00 66.62 89 PRO A CA 1
ATOM 687 C C . PRO A 1 89 ? 13.228 -6.138 -2.198 1.00 66.62 89 PRO A C 1
ATOM 689 O O . PRO A 1 89 ? 13.194 -7.319 -1.866 1.00 66.62 89 PRO A O 1
ATOM 692 N N . SER A 1 90 ? 12.885 -5.160 -1.366 1.00 72.19 90 SER A N 1
ATOM 693 C CA . SER A 1 90 ? 12.252 -5.422 -0.076 1.00 72.19 90 SER A CA 1
ATOM 694 C C . SER A 1 90 ? 10.741 -5.524 -0.262 1.00 72.19 90 SER A C 1
ATOM 696 O O . SER A 1 90 ? 10.177 -4.887 -1.157 1.00 72.19 90 SER A O 1
ATOM 698 N N . MET A 1 91 ? 10.075 -6.311 0.582 1.00 77.94 91 MET A N 1
ATOM 699 C CA . MET A 1 91 ? 8.622 -6.461 0.541 1.00 77.94 91 MET A CA 1
ATOM 700 C C . MET A 1 91 ? 7.937 -5.120 0.872 1.00 77.94 91 MET A C 1
ATOM 702 O O . MET A 1 91 ? 8.248 -4.529 1.913 1.00 77.94 91 MET A O 1
ATOM 706 N N . PRO A 1 92 ? 7.030 -4.602 0.018 1.00 79.88 92 PRO A N 1
ATOM 707 C CA . PRO A 1 92 ? 6.358 -3.341 0.276 1.00 79.88 92 PRO A CA 1
ATOM 708 C C . PRO A 1 92 ? 5.540 -3.408 1.557 1.00 79.88 92 PRO A C 1
ATOM 710 O O . PRO A 1 92 ? 5.026 -4.463 1.933 1.00 79.88 92 PRO A O 1
ATOM 713 N N . LEU A 1 93 ? 5.400 -2.257 2.213 1.00 81.00 93 LEU A N 1
ATOM 714 C CA . LEU A 1 93 ? 4.800 -2.176 3.537 1.00 81.00 93 LEU A CA 1
ATOM 715 C C . LEU A 1 93 ? 3.374 -2.739 3.555 1.00 81.00 93 LEU A C 1
ATOM 717 O O . LEU A 1 93 ? 3.043 -3.543 4.421 1.00 81.00 93 LEU A O 1
ATOM 721 N N . ALA A 1 94 ? 2.562 -2.402 2.555 1.00 83.00 94 ALA A N 1
ATOM 722 C CA . ALA A 1 94 ? 1.183 -2.872 2.487 1.00 83.00 94 ALA A CA 1
ATOM 723 C C . ALA A 1 94 ? 1.050 -4.390 2.259 1.00 83.00 94 ALA A C 1
ATOM 725 O O . ALA A 1 94 ? -0.020 -4.927 2.507 1.00 83.00 94 ALA A O 1
ATOM 726 N N . PHE A 1 95 ? 2.105 -5.099 1.838 1.00 85.75 95 PHE A N 1
ATOM 727 C CA . PHE A 1 95 ? 2.107 -6.567 1.739 1.00 85.75 95 PHE A CA 1
ATOM 728 C C . PHE A 1 95 ? 2.625 -7.262 3.002 1.00 85.75 95 PHE A C 1
ATOM 730 O O . PHE A 1 95 ? 2.604 -8.490 3.082 1.00 85.75 95 PHE A O 1
ATOM 737 N N . GLN A 1 96 ? 3.103 -6.507 3.993 1.00 85.06 96 GLN A N 1
ATOM 738 C CA . GLN A 1 96 ? 3.524 -7.095 5.257 1.00 85.06 96 GLN A CA 1
ATOM 739 C C . GLN A 1 96 ? 2.304 -7.558 6.049 1.00 85.06 96 GLN A C 1
ATOM 741 O O . GLN A 1 96 ? 1.279 -6.878 6.092 1.00 85.06 96 GLN A O 1
ATOM 746 N N . ALA A 1 97 ? 2.430 -8.716 6.693 1.00 76.94 97 ALA A N 1
ATOM 747 C CA . ALA A 1 97 ? 1.391 -9.262 7.548 1.00 76.94 97 ALA A CA 1
ATOM 748 C C . ALA A 1 97 ? 1.303 -8.433 8.835 1.00 76.94 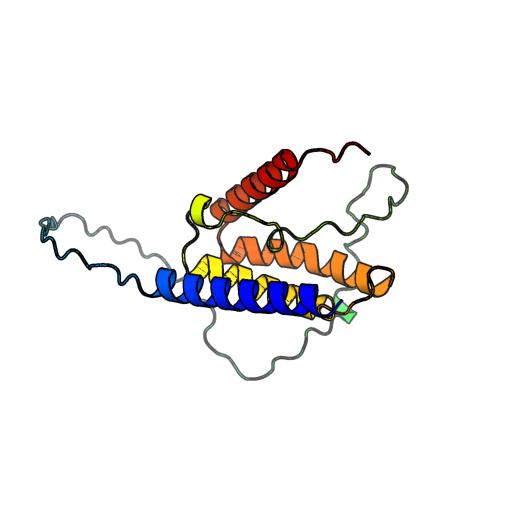97 ALA A C 1
ATOM 750 O O . ALA A 1 97 ? 2.012 -8.680 9.809 1.00 76.94 97 ALA A O 1
ATOM 751 N N . VAL A 1 98 ? 0.443 -7.420 8.816 1.00 82.81 98 VAL A N 1
ATOM 752 C CA . VAL A 1 98 ? 0.169 -6.562 9.964 1.00 82.81 98 VAL A CA 1
ATOM 753 C C . VAL A 1 98 ? -1.249 -6.818 10.451 1.00 82.81 98 VAL A C 1
ATOM 755 O O . VAL A 1 98 ? -2.181 -6.937 9.657 1.00 82.81 98 VAL A O 1
ATOM 758 N N . ASP A 1 99 ? -1.417 -6.922 11.767 1.00 80.12 99 ASP A N 1
ATOM 759 C CA . ASP A 1 99 ? -2.739 -7.050 12.368 1.00 80.12 99 ASP A CA 1
ATOM 760 C C . ASP A 1 99 ? -3.473 -5.704 12.293 1.00 80.12 99 ASP A C 1
ATOM 762 O O . ASP A 1 99 ? -3.248 -4.797 13.097 1.00 80.12 99 ASP A O 1
ATOM 766 N N . ALA A 1 100 ? -4.363 -5.576 11.308 1.00 74.31 100 ALA A N 1
ATOM 767 C CA . ALA A 1 100 ? -5.179 -4.382 11.104 1.00 74.31 100 ALA A CA 1
ATOM 768 C C . ALA A 1 100 ? -6.083 -4.061 12.309 1.00 74.31 100 ALA A C 1
ATOM 770 O O . ALA A 1 100 ? -6.422 -2.894 12.519 1.00 74.31 100 ALA A O 1
ATOM 771 N N . SER A 1 101 ? -6.443 -5.069 13.116 1.00 75.44 101 SER A N 1
ATOM 772 C CA . SER A 1 101 ? -7.281 -4.883 14.307 1.00 75.44 101 SER A CA 1
ATOM 773 C C . SER A 1 101 ? -6.490 -4.246 15.449 1.00 75.44 101 SER A C 1
ATOM 775 O O . SER A 1 101 ? -7.028 -3.417 16.177 1.00 75.44 101 SER A O 1
ATOM 777 N N . ALA A 1 102 ? -5.196 -4.562 15.563 1.00 82.44 102 ALA A N 1
ATOM 778 C CA . ALA A 1 102 ? -4.294 -3.923 16.523 1.00 82.44 102 ALA A CA 1
ATOM 779 C C . ALA A 1 102 ? -4.005 -2.449 16.180 1.00 82.44 102 ALA A C 1
ATOM 781 O O . ALA A 1 102 ? -3.718 -1.650 17.069 1.00 82.44 102 ALA A O 1
ATOM 782 N N . LEU A 1 103 ? -4.105 -2.086 14.898 1.00 84.88 103 LEU A N 1
ATOM 783 C CA . LEU A 1 103 ? -3.875 -0.731 14.392 1.00 84.88 103 LEU A CA 1
ATOM 784 C C . LEU A 1 103 ? -5.119 0.172 14.411 1.00 84.88 103 LEU A C 1
ATOM 786 O O . LEU A 1 103 ? -5.036 1.322 13.987 1.00 84.88 103 LEU A O 1
ATOM 790 N N . ASN A 1 104 ? -6.271 -0.329 14.875 1.00 87.38 104 ASN A N 1
ATOM 791 C CA . ASN A 1 104 ? -7.552 0.388 14.839 1.00 87.38 104 ASN A CA 1
ATOM 792 C C . ASN A 1 104 ? -7.889 0.963 13.448 1.00 87.38 104 ASN A C 1
ATOM 794 O O . ASN A 1 104 ? -8.492 2.034 13.338 1.00 87.38 104 ASN A O 1
ATOM 798 N N . LEU A 1 105 ? -7.497 0.264 12.376 1.00 87.25 105 LEU A N 1
ATOM 799 C CA . LEU A 1 105 ? -7.805 0.710 11.022 1.00 87.25 105 LEU A CA 1
ATOM 800 C C . LEU A 1 105 ? -9.312 0.619 10.788 1.00 87.25 105 LEU A C 1
ATOM 802 O O . LEU A 1 105 ? -9.938 -0.416 11.019 1.00 87.25 105 LEU A O 1
ATOM 806 N N . ASN A 1 106 ? -9.906 1.702 10.298 1.00 90.50 106 ASN A N 1
ATOM 807 C CA . ASN A 1 106 ? -11.311 1.688 9.913 1.00 90.50 106 ASN A CA 1
ATOM 808 C C . ASN A 1 106 ? -11.511 0.957 8.572 1.00 90.50 106 ASN A C 1
ATOM 810 O O . ASN A 1 106 ? -10.570 0.749 7.802 1.00 90.50 106 ASN A O 1
ATOM 814 N N . ALA A 1 107 ? -12.762 0.608 8.255 1.00 90.75 107 ALA A N 1
ATOM 815 C CA . ALA A 1 107 ? -13.098 -0.140 7.040 1.00 90.75 107 ALA A CA 1
ATOM 816 C C . ALA A 1 107 ? -12.588 0.529 5.747 1.00 90.75 107 ALA A C 1
ATOM 818 O O . ALA A 1 107 ? -12.162 -0.158 4.822 1.00 90.75 107 ALA A O 1
ATOM 819 N N . ARG A 1 108 ? -12.569 1.869 5.694 1.00 91.38 108 ARG A N 1
ATOM 820 C CA . ARG A 1 108 ? -12.060 2.618 4.537 1.00 91.38 108 ARG A CA 1
ATOM 821 C C . ARG A 1 108 ? -10.542 2.489 4.399 1.00 91.38 108 ARG A C 1
ATOM 823 O O . ARG A 1 108 ? -10.055 2.346 3.285 1.00 91.38 108 ARG A O 1
ATOM 830 N N . GLN A 1 109 ? -9.799 2.525 5.503 1.00 91.31 109 GLN A N 1
ATOM 831 C CA . GLN A 1 109 ? -8.343 2.348 5.494 1.00 91.31 109 GLN A CA 1
ATOM 832 C C . GLN A 1 109 ? -7.953 0.922 5.093 1.00 91.31 109 GLN A C 1
ATOM 834 O O . GLN A 1 109 ? -7.026 0.744 4.309 1.00 91.31 109 GLN A O 1
ATOM 839 N N . VAL A 1 110 ? -8.690 -0.085 5.574 1.00 91.56 110 VAL A N 1
ATOM 840 C CA . VAL A 1 110 ? -8.488 -1.485 5.166 1.00 91.56 110 VAL A CA 1
ATOM 841 C C . VAL A 1 110 ? -8.736 -1.655 3.666 1.00 91.56 110 VAL A C 1
ATOM 843 O O . VAL A 1 110 ? -7.907 -2.248 2.977 1.00 91.56 110 VAL A O 1
ATOM 846 N N . GLN A 1 111 ? -9.821 -1.077 3.140 1.00 92.12 111 GLN A N 1
ATOM 847 C CA . GLN A 1 111 ? -10.092 -1.101 1.702 1.00 92.12 111 GLN A CA 1
ATOM 848 C C . GLN A 1 111 ? -8.981 -0.404 0.906 1.00 92.12 111 GLN A C 1
ATOM 850 O O . GLN A 1 111 ? -8.489 -0.965 -0.065 1.00 92.12 111 GLN A O 1
ATOM 855 N N . ALA A 1 112 ? -8.519 0.766 1.357 1.00 91.12 112 ALA A N 1
ATOM 856 C CA . ALA A 1 112 ? -7.439 1.495 0.694 1.00 91.12 112 ALA A CA 1
ATOM 857 C C . ALA A 1 112 ? -6.133 0.684 0.618 1.00 91.12 112 ALA A C 1
ATOM 859 O O . ALA A 1 112 ? -5.424 0.744 -0.384 1.00 91.12 112 ALA A O 1
ATOM 860 N N . ILE A 1 113 ? -5.817 -0.101 1.654 1.00 90.88 113 ILE A N 1
ATOM 861 C CA . ILE A 1 113 ? -4.663 -1.012 1.644 1.00 90.88 113 ILE A CA 1
ATOM 862 C C . ILE A 1 113 ? -4.862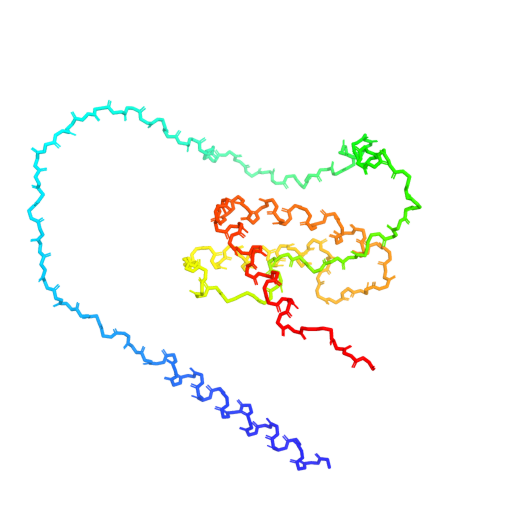 -2.133 0.616 1.00 90.88 113 ILE A C 1
ATOM 864 O O . ILE A 1 113 ? -3.932 -2.430 -0.132 1.00 90.88 113 ILE A O 1
ATOM 868 N N . SER A 1 114 ? -6.060 -2.717 0.534 1.00 92.25 114 SER A N 1
ATOM 869 C CA . SER A 1 114 ? -6.383 -3.729 -0.481 1.00 92.25 114 SER A CA 1
ATOM 870 C C . SER A 1 114 ? -6.257 -3.168 -1.902 1.00 92.25 114 SER A C 1
ATOM 872 O O . SER A 1 114 ? -5.655 -3.801 -2.768 1.00 92.25 114 SER A O 1
ATOM 874 N N . ASP A 1 115 ? -6.773 -1.962 -2.141 1.00 92.94 115 ASP A N 1
ATOM 875 C CA . ASP A 1 115 ? -6.695 -1.299 -3.448 1.00 92.94 115 ASP A CA 1
ATOM 876 C C . ASP A 1 115 ? -5.237 -0.986 -3.824 1.00 92.94 115 ASP A C 1
ATOM 878 O O . ASP A 1 115 ? -4.834 -1.124 -4.980 1.00 92.94 115 ASP A O 1
ATOM 882 N N . LEU A 1 116 ? -4.413 -0.613 -2.840 1.00 93.12 116 LEU A N 1
ATOM 883 C CA . LEU A 1 116 ? -2.978 -0.388 -3.020 1.00 93.12 116 LEU A CA 1
ATOM 884 C C . LEU A 1 116 ? -2.208 -1.652 -3.374 1.00 93.12 116 LEU A C 1
ATOM 886 O O . LEU A 1 116 ? -1.302 -1.590 -4.206 1.00 93.12 116 LEU A O 1
ATOM 890 N N . GLN A 1 117 ? -2.535 -2.777 -2.739 1.00 92.31 117 GLN A N 1
ATOM 891 C CA . GLN A 1 117 ? -1.940 -4.069 -3.072 1.00 92.31 117 GLN A CA 1
ATOM 892 C C . GLN A 1 117 ? -2.242 -4.421 -4.528 1.00 92.31 117 GLN A C 1
ATOM 894 O O . GLN A 1 117 ? -1.315 -4.712 -5.281 1.00 92.31 117 GLN A O 1
ATOM 899 N N . GLN A 1 118 ? -3.505 -4.298 -4.945 1.00 92.94 118 GLN A N 1
ATOM 900 C CA . GLN A 1 118 ? -3.901 -4.543 -6.330 1.00 92.94 118 GLN A CA 1
ATOM 901 C C . GLN A 1 118 ? -3.160 -3.613 -7.299 1.00 92.94 118 GLN A C 1
ATOM 903 O O . GLN A 1 118 ? -2.539 -4.086 -8.248 1.00 92.94 118 GLN A O 1
ATOM 908 N N . TRP A 1 119 ? -3.146 -2.305 -7.021 1.00 93.50 119 TRP A N 1
ATOM 909 C CA . TRP A 1 119 ? -2.428 -1.329 -7.842 1.00 93.50 119 TRP A CA 1
ATOM 910 C C . TRP A 1 119 ? -0.944 -1.681 -7.982 1.00 93.50 119 TRP A C 1
ATOM 912 O O . TRP A 1 119 ? -0.404 -1.634 -9.086 1.00 93.50 119 TRP A O 1
ATOM 922 N N . PHE A 1 120 ? -0.279 -2.052 -6.886 1.00 93.25 120 PHE A N 1
ATOM 923 C CA . PHE A 1 120 ? 1.134 -2.418 -6.916 1.00 93.25 120 PHE A CA 1
ATOM 924 C C . PHE A 1 120 ? 1.362 -3.673 -7.757 1.00 93.25 120 PHE A C 1
ATOM 926 O O . PHE A 1 120 ? 2.265 -3.689 -8.592 1.00 93.25 120 PHE A O 1
ATOM 933 N N . THR A 1 121 ? 0.524 -4.699 -7.578 1.00 91.62 121 THR A N 1
ATOM 934 C CA . THR A 1 121 ? 0.550 -5.913 -8.398 1.00 91.62 121 THR A CA 1
ATOM 935 C C . THR A 1 121 ? 0.410 -5.570 -9.879 1.00 91.62 121 THR A C 1
ATOM 937 O O . THR A 1 121 ? 1.212 -6.044 -10.681 1.00 91.62 121 THR A O 1
ATOM 940 N N . ASP A 1 122 ? -0.511 -4.679 -10.242 1.00 91.69 122 ASP A N 1
ATOM 941 C CA . ASP A 1 122 ? -0.687 -4.233 -11.625 1.00 91.69 122 ASP A CA 1
ATOM 942 C C . ASP A 1 122 ? 0.550 -3.478 -12.150 1.00 91.69 122 ASP A C 1
ATOM 944 O O . ASP A 1 122 ? 0.969 -3.700 -13.287 1.00 91.69 122 ASP A O 1
ATOM 948 N N . GLN A 1 123 ? 1.194 -2.639 -11.326 1.00 90.62 123 GLN A N 1
ATOM 949 C CA . GLN A 1 123 ? 2.406 -1.903 -11.720 1.00 90.62 123 GLN A CA 1
ATOM 950 C C . GLN A 1 123 ? 3.615 -2.810 -11.968 1.00 90.62 123 GLN A C 1
ATOM 952 O O . GLN A 1 123 ? 4.425 -2.530 -12.854 1.00 90.62 123 GLN A O 1
ATOM 957 N N . VAL A 1 124 ? 3.767 -3.889 -11.196 1.00 90.44 124 VAL A N 1
ATOM 958 C CA . VAL A 1 124 ? 4.916 -4.796 -11.350 1.00 90.44 124 VAL A CA 1
ATOM 959 C C . VAL A 1 124 ? 4.712 -5.847 -12.445 1.00 90.44 124 VAL A C 1
ATOM 961 O O . VAL A 1 124 ? 5.686 -6.473 -12.864 1.00 90.44 124 VAL A O 1
ATOM 964 N N . GLY A 1 125 ? 3.490 -5.973 -12.976 1.00 87.50 125 GLY A N 1
ATOM 965 C CA . GLY A 1 125 ? 3.137 -6.868 -14.085 1.00 87.50 125 GLY A CA 1
ATOM 966 C C . GLY A 1 125 ? 2.290 -8.083 -13.683 1.00 87.50 125 GLY A C 1
ATOM 967 O O . GLY A 1 125 ? 2.189 -9.045 -14.440 1.00 87.50 125 GLY A O 1
ATOM 968 N N . GLY A 1 126 ? 1.683 -8.069 -12.500 1.00 85.12 126 GLY A N 1
ATOM 969 C CA . GLY A 1 126 ? 0.836 -9.147 -11.998 1.00 85.12 126 GLY A CA 1
ATOM 970 C C . GLY A 1 126 ? 1.564 -10.142 -11.082 1.00 85.12 126 GLY A C 1
ATOM 971 O O . GLY A 1 126 ? 2.745 -9.974 -10.774 1.00 85.12 126 GLY A O 1
ATOM 972 N N . PRO A 1 127 ? 0.858 -11.187 -10.615 1.00 78.06 127 PRO A N 1
ATOM 973 C CA . PRO A 1 127 ? 1.403 -12.181 -9.687 1.00 78.06 127 PRO A CA 1
ATOM 974 C C . PRO A 1 127 ? 2.322 -13.225 -10.345 1.00 78.06 127 PRO A C 1
ATOM 976 O O . PRO A 1 127 ? 3.052 -13.911 -9.639 1.00 78.06 127 PRO A O 1
ATOM 979 N N . GLU A 1 128 ? 2.306 -13.354 -11.675 1.00 80.25 128 GLU A N 1
ATOM 980 C CA . GLU A 1 128 ? 3.050 -14.384 -12.428 1.00 80.25 128 GLU A CA 1
ATOM 981 C C . GLU A 1 128 ? 4.426 -13.904 -12.928 1.00 80.25 128 GLU A C 1
ATOM 983 O O . GLU A 1 128 ? 4.976 -14.433 -13.892 1.00 80.25 128 GLU A O 1
ATOM 988 N N . GLN A 1 129 ? 4.982 -12.865 -12.306 1.00 81.19 129 GLN A N 1
ATOM 989 C CA . GLN A 1 129 ? 6.253 -12.281 -12.728 1.00 81.19 129 GLN A CA 1
ATOM 990 C C . GLN A 1 129 ? 7.450 -13.134 -12.298 1.00 81.19 129 GLN A C 1
ATOM 992 O O . GLN A 1 129 ? 7.454 -13.718 -11.215 1.00 81.19 129 GLN A O 1
ATOM 997 N N . ASP A 1 130 ? 8.488 -13.162 -13.137 1.00 78.75 130 ASP A N 1
ATOM 998 C CA . ASP A 1 130 ? 9.747 -13.840 -12.836 1.00 78.75 130 ASP A CA 1
ATOM 999 C C . ASP A 1 130 ? 10.599 -12.983 -11.876 1.00 78.75 130 ASP A C 1
ATOM 1001 O O . ASP A 1 130 ? 11.043 -11.895 -12.258 1.00 78.75 130 ASP A O 1
ATOM 1005 N N . PRO A 1 131 ? 10.890 -13.455 -10.648 1.00 76.12 131 PRO A N 1
ATOM 1006 C CA . PRO A 1 131 ? 11.719 -12.719 -9.693 1.00 76.12 131 PRO A CA 1
ATOM 1007 C C . PRO A 1 131 ? 13.167 -12.508 -10.156 1.00 76.12 131 PRO A C 1
ATOM 1009 O O . PRO A 1 131 ? 13.878 -11.678 -9.588 1.00 76.12 131 PRO A O 1
ATOM 1012 N N . THR A 1 132 ? 13.625 -13.276 -11.148 1.00 81.88 132 THR A N 1
ATOM 1013 C CA . THR A 1 132 ? 14.976 -13.185 -11.711 1.00 81.88 132 THR A CA 1
ATOM 1014 C C . THR A 1 132 ? 15.075 -12.226 -12.902 1.00 81.88 132 THR A C 1
ATOM 1016 O O . THR A 1 132 ? 16.190 -11.884 -13.301 1.00 81.88 132 THR A O 1
ATOM 1019 N N . ASP A 1 133 ? 13.947 -11.727 -13.429 1.00 82.88 133 ASP A N 1
ATOM 1020 C CA . ASP A 1 133 ? 13.929 -10.735 -14.510 1.00 82.88 133 ASP A CA 1
ATOM 1021 C C . ASP A 1 133 ? 14.412 -9.360 -13.998 1.00 82.88 133 ASP A C 1
ATOM 1023 O O . ASP A 1 133 ? 13.807 -8.775 -13.087 1.00 82.88 133 ASP A O 1
ATOM 1027 N N . PRO A 1 134 ? 15.479 -8.779 -14.581 1.00 83.12 134 PRO A N 1
ATOM 1028 C CA . PRO A 1 134 ? 15.944 -7.449 -14.197 1.00 83.12 134 PRO A CA 1
ATOM 1029 C C . PRO A 1 134 ? 14.891 -6.351 -14.414 1.00 83.12 134 PRO A C 1
ATOM 1031 O O . PRO A 1 134 ? 14.858 -5.392 -13.641 1.00 83.12 134 PRO A O 1
ATOM 1034 N N . ASN A 1 135 ? 13.999 -6.488 -15.401 1.00 88.25 135 ASN A N 1
ATOM 1035 C CA . ASN A 1 135 ? 12.955 -5.490 -15.653 1.00 88.25 135 ASN A CA 1
ATOM 1036 C C . ASN A 1 135 ? 11.856 -5.546 -14.584 1.00 88.25 135 ASN A C 1
ATOM 1038 O O . ASN A 1 135 ? 11.334 -4.508 -14.176 1.00 88.25 135 ASN A O 1
ATOM 1042 N N . TYR A 1 136 ? 11.504 -6.745 -14.109 1.00 85.88 136 TYR A N 1
ATOM 1043 C CA . TYR A 1 136 ? 10.583 -6.913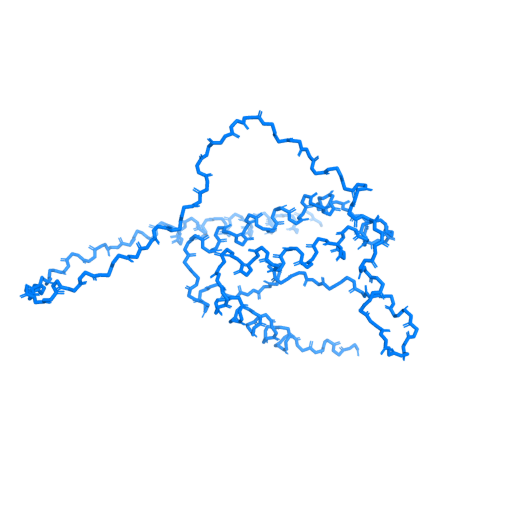 -12.981 1.00 85.88 136 TYR A CA 1
ATOM 1044 C C . TYR A 1 136 ? 11.111 -6.212 -11.733 1.00 85.88 136 TYR A C 1
ATOM 1046 O O . TYR A 1 136 ? 10.402 -5.433 -11.091 1.00 85.88 136 TYR A O 1
ATOM 1054 N N . ARG A 1 137 ? 12.395 -6.418 -11.440 1.00 84.38 137 ARG A N 1
ATOM 1055 C CA . ARG A 1 137 ? 13.071 -5.747 -10.336 1.00 84.38 137 ARG A CA 1
ATOM 1056 C C . ARG A 1 137 ? 13.012 -4.226 -10.452 1.00 84.38 137 ARG A C 1
ATOM 1058 O O . ARG A 1 137 ? 12.774 -3.550 -9.453 1.00 84.38 137 ARG A O 1
ATOM 1065 N N . GLU A 1 138 ? 13.251 -3.684 -11.638 1.00 87.50 138 GLU A N 1
ATOM 1066 C CA . GLU A 1 138 ? 13.189 -2.241 -11.860 1.00 87.50 138 GLU A CA 1
ATOM 1067 C C . GLU A 1 138 ? 11.776 -1.691 -11.618 1.00 87.50 138 GLU A C 1
ATOM 1069 O O . GLU A 1 138 ? 11.618 -0.711 -10.885 1.00 87.50 138 GLU A O 1
ATOM 1074 N N . ARG A 1 139 ? 10.740 -2.369 -12.138 1.00 89.25 139 ARG A N 1
ATOM 1075 C CA . ARG A 1 139 ? 9.334 -2.016 -11.870 1.00 89.25 139 ARG A CA 1
ATOM 1076 C C . ARG A 1 139 ? 9.024 -2.040 -10.377 1.00 89.25 139 ARG A C 1
ATOM 1078 O O . ARG A 1 139 ? 8.400 -1.112 -9.872 1.00 89.25 139 ARG A O 1
ATOM 1085 N N . TRP A 1 140 ? 9.501 -3.056 -9.662 1.00 89.06 140 TRP A N 1
ATOM 1086 C CA . TRP A 1 140 ? 9.320 -3.174 -8.216 1.00 89.06 140 TRP A CA 1
ATOM 1087 C C . TRP A 1 140 ? 9.963 -2.017 -7.450 1.00 89.06 140 TRP A C 1
ATOM 1089 O O . TRP A 1 140 ? 9.302 -1.364 -6.642 1.00 89.06 140 TRP A O 1
ATOM 1099 N N . LEU A 1 141 ? 11.244 -1.738 -7.718 1.00 87.50 141 LEU A N 1
ATOM 1100 C CA . LEU A 1 141 ? 11.985 -0.655 -7.065 1.00 87.50 141 LEU A CA 1
ATOM 1101 C C . LEU A 1 141 ? 11.356 0.715 -7.346 1.00 87.50 141 LEU A C 1
ATOM 1103 O O . LEU A 1 141 ? 11.384 1.587 -6.481 1.00 87.50 141 LEU A O 1
ATOM 1107 N N . LYS A 1 142 ? 10.757 0.890 -8.528 1.00 88.62 142 LYS A N 1
ATOM 1108 C CA . LYS A 1 142 ? 10.033 2.106 -8.908 1.00 88.62 142 LYS A CA 1
ATOM 1109 C C . LYS A 1 142 ? 8.664 2.218 -8.231 1.00 88.62 142 LYS A C 1
ATOM 1111 O O . LYS A 1 142 ? 8.318 3.291 -7.746 1.00 88.62 142 LYS A O 1
ATOM 1116 N N . ALA A 1 143 ? 7.900 1.129 -8.170 1.00 91.25 143 ALA A N 1
ATOM 1117 C CA . ALA A 1 143 ? 6.546 1.121 -7.614 1.00 91.25 143 ALA A CA 1
ATOM 1118 C C . ALA A 1 143 ? 6.528 1.208 -6.080 1.00 91.25 143 ALA A C 1
ATOM 1120 O O . ALA A 1 143 ? 5.583 1.739 -5.500 1.00 91.25 143 ALA A O 1
ATOM 1121 N N . GLN A 1 144 ? 7.566 0.706 -5.405 1.00 88.12 144 GLN A N 1
ATOM 1122 C CA . GLN A 1 144 ? 7.623 0.660 -3.943 1.00 88.12 144 GLN A CA 1
ATOM 1123 C C . GLN A 1 144 ? 7.520 2.037 -3.254 1.00 88.12 144 GLN A C 1
ATOM 1125 O O . GLN A 1 144 ? 6.678 2.171 -2.361 1.00 88.12 144 GLN A O 1
ATOM 1130 N N . PRO A 1 145 ? 8.330 3.062 -3.597 1.00 88.69 145 PRO A N 1
ATOM 1131 C CA . PRO A 1 145 ? 8.220 4.372 -2.955 1.00 88.69 145 PRO A CA 1
ATOM 1132 C C . PRO A 1 145 ? 6.857 5.019 -3.215 1.00 88.69 145 PRO A C 1
ATOM 1134 O O . PRO A 1 145 ? 6.238 5.526 -2.283 1.00 88.69 145 PRO A O 1
ATOM 1137 N N . GLU A 1 146 ? 6.338 4.912 -4.441 1.00 91.19 146 GLU A N 1
ATOM 1138 C CA . GLU A 1 146 ? 5.020 5.446 -4.786 1.00 91.19 146 GLU A CA 1
ATOM 1139 C C . GLU A 1 146 ? 3.900 4.756 -3.991 1.00 91.19 146 GLU A C 1
ATOM 1141 O O . GLU A 1 146 ? 2.990 5.423 -3.497 1.00 91.19 146 GLU A O 1
ATOM 1146 N N . MET A 1 147 ? 3.982 3.436 -3.794 1.00 91.56 147 MET A N 1
ATOM 1147 C CA . MET A 1 147 ? 3.038 2.700 -2.951 1.00 91.56 147 MET A CA 1
ATOM 1148 C C . MET A 1 147 ? 3.022 3.247 -1.522 1.00 91.56 147 MET A C 1
ATOM 1150 O O . MET A 1 147 ? 1.951 3.472 -0.958 1.00 91.56 147 MET A O 1
ATOM 1154 N N . ASN A 1 148 ? 4.204 3.470 -0.942 1.00 90.56 148 ASN A N 1
ATOM 1155 C CA . ASN A 1 148 ? 4.340 3.977 0.420 1.00 90.56 148 ASN A CA 1
ATOM 1156 C C . ASN A 1 148 ? 3.788 5.405 0.545 1.00 90.56 148 ASN A C 1
ATOM 1158 O O . ASN A 1 148 ? 3.070 5.696 1.502 1.00 90.56 148 ASN A O 1
ATOM 1162 N N . ASP A 1 149 ? 4.062 6.275 -0.429 1.00 91.50 149 ASP A N 1
ATOM 1163 C CA . ASP A 1 149 ? 3.542 7.646 -0.446 1.00 91.50 149 ASP A CA 1
ATOM 1164 C C . ASP A 1 149 ? 2.014 7.672 -0.571 1.00 91.50 149 ASP A C 1
ATOM 1166 O O . ASP A 1 149 ? 1.331 8.383 0.175 1.00 91.50 149 ASP A O 1
ATOM 1170 N N . ARG A 1 150 ? 1.456 6.841 -1.460 1.00 93.25 150 ARG A N 1
ATOM 1171 C CA . ARG A 1 150 ? 0.005 6.685 -1.614 1.00 93.25 150 ARG A CA 1
ATOM 1172 C C . ARG A 1 150 ? -0.637 6.122 -0.347 1.00 93.25 150 ARG A C 1
ATOM 1174 O O . ARG A 1 150 ? -1.671 6.632 0.081 1.00 93.25 150 ARG A O 1
ATOM 1181 N N . MET A 1 151 ? -0.018 5.120 0.280 1.00 92.88 151 MET A N 1
ATOM 1182 C CA . MET A 1 151 ? -0.467 4.570 1.560 1.00 92.88 151 MET A CA 1
ATOM 1183 C C . MET A 1 151 ? -0.525 5.663 2.620 1.00 92.88 151 MET A C 1
ATOM 1185 O O . MET A 1 151 ? -1.589 5.877 3.197 1.00 92.88 151 MET A O 1
ATOM 1189 N N . ARG A 1 152 ? 0.562 6.424 2.801 1.00 93.38 152 ARG A N 1
ATOM 1190 C CA . ARG A 1 152 ? 0.619 7.544 3.750 1.00 93.38 152 ARG A CA 1
ATOM 1191 C C . ARG A 1 152 ? -0.486 8.573 3.500 1.00 93.38 152 ARG A C 1
ATOM 1193 O O . ARG A 1 152 ? -1.091 9.054 4.455 1.00 93.38 152 ARG A O 1
ATOM 1200 N N . GLY A 1 153 ? -0.767 8.894 2.236 1.00 92.75 153 GLY A N 1
ATOM 1201 C CA . GLY A 1 153 ? -1.848 9.808 1.861 1.00 92.75 153 GLY A CA 1
ATOM 1202 C C . GLY A 1 153 ? -3.251 9.267 2.157 1.00 92.75 153 GLY A C 1
ATOM 1203 O O . GLY A 1 153 ? -4.116 10.025 2.586 1.00 92.75 153 GLY A O 1
ATOM 1204 N N . MET A 1 154 ? -3.480 7.965 1.961 1.00 91.25 154 MET A N 1
ATOM 1205 C CA . MET A 1 154 ? -4.801 7.347 2.129 1.00 91.25 154 MET A CA 1
ATOM 1206 C C . MET A 1 154 ? -5.156 7.025 3.579 1.00 91.25 154 MET A C 1
ATOM 1208 O O . MET A 1 154 ? -6.303 7.227 3.978 1.00 91.25 154 MET A O 1
ATOM 1212 N N . ILE A 1 155 ? -4.205 6.514 4.367 1.00 89.81 155 ILE A N 1
ATOM 1213 C CA . ILE A 1 155 ? -4.477 6.119 5.759 1.00 89.81 155 ILE A CA 1
ATOM 1214 C C . ILE A 1 155 ? -4.141 7.216 6.772 1.00 89.81 155 ILE A C 1
ATOM 1216 O O . ILE A 1 155 ? -4.605 7.145 7.909 1.00 89.81 155 ILE A O 1
ATOM 1220 N N . GLY A 1 156 ? -3.409 8.250 6.348 1.00 92.25 156 GLY A N 1
ATOM 1221 C CA . GLY A 1 156 ? -2.915 9.330 7.197 1.00 92.25 156 GLY A CA 1
ATOM 1222 C C . GLY A 1 156 ? -1.542 9.022 7.799 1.00 92.25 156 GLY A C 1
ATOM 1223 O O . GLY A 1 156 ? -1.143 7.867 7.931 1.00 92.25 156 GLY A O 1
ATOM 1224 N N . VAL A 1 157 ? -0.810 10.076 8.177 1.00 92.69 157 VAL A N 1
ATOM 1225 C CA . VAL A 1 157 ? 0.584 9.973 8.654 1.00 92.69 157 VAL A CA 1
ATOM 1226 C C . VAL A 1 157 ? 0.699 9.116 9.918 1.00 92.69 157 VAL A C 1
ATOM 1228 O O . VAL A 1 157 ? 1.489 8.180 9.924 1.00 92.69 157 VAL A O 1
ATOM 1231 N N . ASN A 1 158 ? -0.129 9.364 10.937 1.00 91.94 158 ASN A N 1
ATOM 1232 C CA . ASN A 1 158 ? -0.058 8.630 12.208 1.00 91.94 158 ASN A CA 1
ATOM 1233 C C . ASN A 1 158 ? -0.310 7.125 12.014 1.00 91.94 158 ASN A C 1
ATOM 1235 O O . ASN A 1 158 ? 0.500 6.302 12.421 1.00 91.94 158 ASN A O 1
ATOM 1239 N N . ALA A 1 159 ? -1.382 6.765 11.297 1.00 91.06 159 ALA A N 1
ATOM 1240 C CA . ALA A 1 159 ? -1.696 5.364 11.016 1.00 91.06 159 ALA A CA 1
ATOM 1241 C C . ALA A 1 159 ? -0.602 4.688 10.175 1.00 91.06 159 ALA A C 1
ATOM 1243 O O . ALA A 1 159 ? -0.336 3.501 10.339 1.00 91.06 159 ALA A O 1
ATOM 1244 N N . PHE A 1 160 ? 0.052 5.434 9.282 1.00 92.44 160 PHE A N 1
ATOM 1245 C CA . PHE A 1 160 ? 1.177 4.936 8.497 1.00 92.44 160 PHE A CA 1
ATOM 1246 C C . PHE A 1 160 ? 2.429 4.679 9.344 1.00 92.44 160 PHE A C 1
ATOM 1248 O O . PHE A 1 160 ? 3.118 3.680 9.133 1.00 92.44 160 PHE A O 1
ATOM 1255 N N . GLU A 1 161 ? 2.731 5.544 10.309 1.00 91.81 161 GLU A N 1
ATOM 1256 C CA . GLU A 1 161 ? 3.825 5.333 11.261 1.00 91.81 161 GLU A CA 1
ATOM 1257 C C . GLU A 1 161 ? 3.555 4.129 12.170 1.00 91.81 161 GLU A C 1
ATOM 1259 O O . GLU A 1 161 ? 4.417 3.254 12.291 1.00 91.81 161 GLU A O 1
ATOM 1264 N N . ASP A 1 162 ? 2.341 4.020 12.715 1.00 91.50 162 ASP A N 1
ATOM 1265 C CA . ASP A 1 162 ? 1.918 2.868 13.519 1.00 91.50 162 ASP A CA 1
ATOM 1266 C C . ASP A 1 162 ? 2.011 1.568 12.713 1.00 91.50 162 ASP A C 1
ATOM 1268 O O . ASP A 1 162 ? 2.525 0.553 13.195 1.00 91.50 162 ASP A O 1
ATOM 1272 N N . TYR A 1 163 ? 1.604 1.611 11.442 1.00 90.94 163 TYR A N 1
ATOM 1273 C CA . TYR A 1 163 ? 1.733 0.482 10.530 1.00 90.94 163 TYR A CA 1
ATOM 1274 C C . TYR A 1 163 ? 3.199 0.073 10.341 1.00 90.94 163 TYR A C 1
ATOM 1276 O O . TYR A 1 163 ? 3.521 -1.114 10.408 1.00 90.94 163 TYR A O 1
ATOM 1284 N N . GLN A 1 164 ? 4.116 1.027 10.143 1.00 90.69 164 GLN A N 1
ATOM 1285 C CA . GLN A 1 164 ? 5.550 0.731 10.038 1.00 90.69 164 GLN A CA 1
ATOM 1286 C C . GLN A 1 164 ? 6.114 0.093 11.308 1.00 90.69 164 GLN A C 1
ATOM 1288 O O . GLN A 1 164 ? 6.933 -0.825 11.223 1.00 90.69 164 GLN A O 1
ATOM 1293 N N . LEU A 1 165 ? 5.703 0.576 12.479 1.00 89.12 165 LEU A N 1
ATOM 1294 C CA . LEU A 1 165 ? 6.133 0.016 13.756 1.00 89.12 165 LEU A CA 1
ATOM 1295 C C . LEU A 1 165 ? 5.631 -1.422 13.920 1.00 89.12 165 LEU A C 1
ATOM 1297 O O . LEU A 1 165 ? 6.420 -2.310 14.249 1.00 89.12 165 LEU A O 1
ATOM 1301 N N . ALA A 1 166 ? 4.357 -1.672 13.617 1.00 87.69 166 ALA A N 1
ATOM 1302 C CA . ALA A 1 166 ? 3.764 -3.001 13.696 1.00 87.69 166 ALA A CA 1
ATOM 1303 C C . ALA A 1 166 ? 4.399 -3.985 12.698 1.00 87.69 166 ALA A C 1
ATOM 1305 O O . ALA A 1 166 ? 4.725 -5.116 13.060 1.00 87.69 166 ALA A O 1
ATOM 1306 N N . ALA A 1 167 ? 4.662 -3.534 11.472 1.00 86.50 167 ALA A N 1
ATOM 1307 C CA . ALA A 1 167 ? 5.365 -4.290 10.440 1.00 86.50 167 ALA A CA 1
ATOM 1308 C C . ALA A 1 167 ? 6.773 -4.732 10.891 1.00 86.50 167 ALA A C 1
ATOM 1310 O O . ALA A 1 167 ? 7.129 -5.911 10.806 1.00 86.50 167 ALA A O 1
ATOM 1311 N N . ARG A 1 168 ? 7.556 -3.812 11.473 1.00 85.88 168 ARG A N 1
ATOM 1312 C CA . ARG A 1 168 ? 8.884 -4.122 12.034 1.00 85.88 168 ARG A CA 1
ATOM 1313 C C . ARG A 1 168 ? 8.800 -5.085 13.216 1.00 85.88 168 ARG A C 1
ATOM 1315 O O . ARG A 1 168 ? 9.604 -6.012 13.304 1.00 85.88 168 ARG A O 1
ATOM 1322 N N . ALA A 1 169 ? 7.837 -4.885 14.115 1.00 83.94 169 ALA A N 1
ATOM 1323 C CA . ALA A 1 169 ? 7.629 -5.767 15.262 1.00 83.94 169 ALA A CA 1
ATOM 1324 C C . ALA A 1 169 ? 7.288 -7.199 14.816 1.00 83.94 169 ALA A C 1
ATOM 1326 O O . ALA A 1 169 ? 7.780 -8.169 15.396 1.00 83.94 169 ALA A O 1
ATOM 1327 N N . TRP A 1 170 ? 6.503 -7.339 13.745 1.00 77.62 170 TRP A N 1
ATOM 1328 C CA . TRP A 1 170 ? 6.183 -8.637 13.158 1.00 77.62 170 TRP A CA 1
ATOM 1329 C C . TRP A 1 170 ? 7.420 -9.329 12.571 1.00 77.62 170 TRP A C 1
ATOM 1331 O O . TRP A 1 170 ? 7.670 -10.496 12.876 1.00 77.62 170 TRP A O 1
ATOM 1341 N N . GLN A 1 171 ? 8.258 -8.600 11.824 1.00 76.56 171 GLN A N 1
ATOM 1342 C CA . GLN A 1 171 ? 9.532 -9.125 11.311 1.00 76.56 171 GLN A CA 1
ATOM 1343 C C . GLN A 1 171 ? 10.475 -9.587 12.433 1.00 76.56 171 GLN A C 1
ATOM 1345 O O . GLN A 1 171 ? 11.095 -10.642 12.319 1.00 76.56 171 GLN A O 1
ATOM 1350 N N . GLN A 1 172 ? 10.562 -8.841 13.538 1.00 78.50 172 GLN A N 1
ATOM 1351 C CA . GLN A 1 172 ? 11.387 -9.223 14.691 1.00 78.50 172 GLN A CA 1
ATOM 1352 C C . GLN A 1 172 ? 10.874 -10.487 15.389 1.00 78.50 172 GLN A C 1
ATOM 1354 O O . GLN A 1 172 ? 11.672 -11.307 15.842 1.00 78.50 172 GLN A O 1
ATOM 1359 N N . ARG A 1 173 ? 9.550 -10.671 15.452 1.00 73.88 173 ARG A N 1
ATOM 1360 C CA . ARG A 1 173 ? 8.921 -11.839 16.082 1.00 73.88 173 ARG A CA 1
ATOM 1361 C C . ARG A 1 173 ? 9.171 -13.139 15.319 1.00 73.88 173 ARG A C 1
ATOM 1363 O O . ARG A 1 173 ? 9.207 -14.196 15.944 1.00 73.88 173 ARG A O 1
ATOM 1370 N N . LEU A 1 174 ? 9.350 -13.068 14.001 1.00 67.50 174 LEU A N 1
ATOM 1371 C CA . LEU A 1 174 ? 9.721 -14.234 13.201 1.00 67.50 174 LEU A CA 1
ATOM 1372 C C . LEU A 1 174 ? 11.157 -14.706 13.460 1.00 67.50 174 LEU A C 1
ATOM 1374 O O . LEU A 1 174 ? 11.442 -15.872 13.201 1.00 67.50 174 LEU A O 1
ATOM 1378 N N . GLY A 1 175 ? 12.016 -13.848 14.027 1.00 57.00 175 GLY A N 1
ATOM 1379 C CA . GLY A 1 175 ? 13.399 -14.165 14.379 1.00 57.00 175 GLY A CA 1
ATOM 1380 C C . GLY A 1 175 ? 14.259 -14.608 13.182 1.00 57.00 175 GLY A C 1
ATOM 1381 O O . GLY A 1 175 ? 13.756 -14.919 12.102 1.00 57.00 175 GLY A O 1
ATOM 1382 N N . PRO A 1 176 ? 15.594 -14.643 13.320 1.00 52.31 176 PRO A N 1
ATOM 1383 C CA . PRO A 1 176 ? 16.415 -15.312 12.326 1.00 52.31 176 PRO A CA 1
ATOM 1384 C C . PRO A 1 176 ? 16.070 -16.804 12.365 1.00 52.31 176 PRO A C 1
ATOM 1386 O O . PRO A 1 176 ? 16.249 -17.455 13.396 1.00 52.31 176 PRO A O 1
ATOM 1389 N N . ILE A 1 177 ? 15.597 -17.357 11.245 1.00 47.69 177 ILE A N 1
ATOM 1390 C CA . ILE A 1 177 ? 15.630 -18.804 11.031 1.00 47.69 177 ILE A CA 1
ATOM 1391 C C . ILE A 1 177 ? 17.115 -19.178 11.045 1.00 47.69 177 ILE A C 1
ATOM 1393 O O . ILE A 1 177 ? 17.824 -18.983 10.059 1.00 47.69 177 ILE A O 1
ATOM 1397 N N . GLN A 1 178 ? 17.598 -19.606 12.214 1.00 41.16 178 GLN A N 1
ATOM 1398 C CA . GLN A 1 178 ? 18.905 -20.229 12.384 1.00 41.16 178 GLN A CA 1
ATOM 1399 C C . GLN A 1 178 ? 18.943 -21.402 11.397 1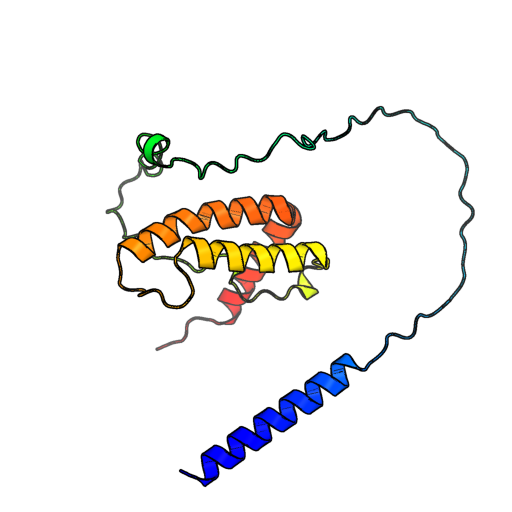.00 41.16 178 GLN A C 1
ATOM 1401 O O . GLN A 1 178 ? 18.129 -22.321 11.503 1.00 41.16 178 GLN A O 1
ATOM 1406 N N . LYS A 1 179 ? 19.795 -21.277 10.378 1.00 38.03 179 LYS A N 1
ATOM 1407 C CA . LYS A 1 179 ? 20.092 -22.346 9.423 1.00 38.03 179 LYS A CA 1
ATOM 1408 C C . LYS A 1 179 ? 20.915 -23.434 10.093 1.00 38.03 179 LYS A C 1
ATOM 1410 O O . LYS A 1 179 ? 21.761 -23.072 10.940 1.00 38.03 179 LYS A O 1
#

Foldseek 3Di:
DVVVVVVVVVVVVVVVVVVVVVVPPDDDPPPDDDDDDDDPDDDDDDPDDPPCDPPDDDDDPPPPPCVVVPDPDPVPDDPDDDDVPVPDQDDALLPFPFDVVVLVQDPQLVVQSVVLVVVLCVQLPHPPDDPPDPSSVVSRVVSRVVSLVSSCVRRHVVSSVVSVVRSVVVVVVVPPPPD

Sequence (179 aa):
MRALLRASLLLNLGLMAWLSLVLSRKPEVNAGAATPKVNDQERQSATVGEPQWPEGRGADTKPLQWNQIESADYRRVGAGRRKPEIAEPSMPLAFQAVDASALNLNARQVQAISDLQQWFTDQVGGPEQDPTDPNYRERWLKAQPEMNDRMRGMIGVNAFEDYQLAARAWQQRLGPIQK

Secondary structure (DSSP, 8-state):
-HHHHHHHHHHHHHHHHHHHHHHT----------------------------------S--PPP-GGGT-SSSGGGS--S---------PPPGGGS---TTTTT--HHHHHHHHHHHHHHHHHHT-TT--TT-HHHHHHHHHHHHHHHHHHHHHH-HHHHHHHHHHHHHHHHHH-----

pLDDT: mean 70.58, std 19.84, range [34.69, 93.5]